Protein AF-A0A940VMT8-F1 (afdb_monomer)

pLDDT: mean 79.55, std 15.79, range [35.06, 97.5]

Solvent-accessible surface area (backbone atoms only — not comparable to full-atom values): 8184 Å² total; per-residue (Å²): 142,76,83,78,75,80,75,78,86,81,77,84,81,69,84,52,72,64,60,53,50,55,51,52,53,53,52,50,57,51,46,69,60,45,50,62,56,51,50,56,50,51,17,37,51,43,23,53,48,51,57,52,45,49,51,55,50,51,52,20,53,52,52,36,48,74,72,72,47,85,66,80,49,71,70,70,35,41,62,87,51,30,86,62,80,72,68,40,64,68,68,45,62,24,30,38,90,94,71,51,41,30,36,34,74,42,48,53,65,43,61,41,59,88,76,72,44,60,26,41,57,25,35,34,53,59,89,85,72,88,75,59,80,48,75,44,74,53,113

Structure (mmCIF, N/CA/C/O backbone):
data_AF-A0A940VMT8-F1
#
_entry.id   AF-A0A940VMT8-F1
#
loop_
_atom_site.group_PDB
_atom_site.id
_atom_site.type_symbol
_atom_site.label_atom_id
_atom_site.label_alt_id
_atom_site.label_comp_id
_atom_site.label_asym_id
_atom_site.label_entity_id
_atom_site.label_seq_id
_atom_site.pdbx_PDB_ins_code
_atom_site.Cartn_x
_atom_site.Cartn_y
_atom_site.Cartn_z
_atom_site.occupancy
_atom_site.B_iso_or_equiv
_atom_site.auth_seq_id
_atom_site.auth_comp_id
_atom_site.auth_asym_id
_atom_site.auth_atom_id
_atom_site.pdbx_PDB_model_num
ATOM 1 N N . MET A 1 1 ? -9.766 48.345 52.697 1.00 51.53 1 MET A N 1
ATOM 2 C CA . MET A 1 1 ? -10.241 47.920 51.356 1.00 51.53 1 MET A CA 1
ATOM 3 C C . MET A 1 1 ? -9.729 46.517 50.971 1.00 51.53 1 MET A C 1
ATOM 5 O O . MET A 1 1 ? -9.359 46.298 49.828 1.00 51.53 1 MET A O 1
ATOM 9 N N . LEU A 1 2 ? -9.741 45.534 51.888 1.00 57.75 2 LEU A N 1
ATOM 10 C CA . LEU A 1 2 ? -9.046 44.243 51.689 1.00 57.75 2 LEU A CA 1
ATOM 11 C C . LEU A 1 2 ? -9.965 43.001 51.648 1.00 57.75 2 LEU A C 1
ATOM 13 O O . LEU A 1 2 ? -9.478 41.884 51.555 1.00 57.75 2 LEU A O 1
ATOM 17 N N . ASN A 1 3 ? -11.294 43.165 51.675 1.00 57.19 3 ASN A N 1
ATOM 18 C CA . ASN A 1 3 ? -12.236 42.034 51.804 1.00 57.19 3 ASN A CA 1
ATOM 19 C C . ASN A 1 3 ? -12.839 41.537 50.476 1.00 57.19 3 ASN A C 1
ATOM 21 O O . ASN A 1 3 ? -13.707 40.666 50.483 1.00 57.19 3 ASN A O 1
ATOM 25 N N . LYS A 1 4 ? -12.393 42.066 49.326 1.00 57.28 4 LYS A N 1
ATOM 26 C CA . LYS A 1 4 ? -12.882 41.648 47.995 1.00 57.28 4 LYS A CA 1
ATOM 27 C C . LYS A 1 4 ? -11.948 40.695 47.239 1.00 57.28 4 LYS A C 1
ATOM 29 O O . LYS A 1 4 ? -12.388 40.103 46.260 1.00 57.28 4 LYS A O 1
ATOM 34 N N . LEU A 1 5 ? -10.711 40.488 47.701 1.00 60.38 5 LEU A N 1
ATOM 35 C CA . LEU A 1 5 ? -9.727 39.647 46.999 1.00 60.38 5 LEU A CA 1
ATOM 36 C C . LEU A 1 5 ? -9.668 38.193 47.505 1.00 60.38 5 LEU A C 1
ATOM 38 O O . LEU A 1 5 ? -9.266 37.309 46.759 1.00 60.38 5 LEU A O 1
ATOM 42 N N . LEU A 1 6 ? -10.163 37.908 48.715 1.00 60.72 6 LEU A N 1
ATOM 43 C CA . LEU A 1 6 ? -10.178 36.554 49.300 1.00 60.72 6 LEU A CA 1
ATOM 44 C C . LEU A 1 6 ? -11.411 35.705 48.918 1.00 60.72 6 LEU A C 1
ATOM 46 O O . LEU A 1 6 ? -11.506 34.544 49.304 1.00 60.72 6 LEU A O 1
ATOM 50 N N . LYS A 1 7 ? -12.364 36.244 48.142 1.00 56.91 7 LYS A N 1
ATOM 51 C CA . LYS A 1 7 ? -13.650 35.580 47.831 1.00 56.91 7 LYS A CA 1
ATOM 52 C C . LYS A 1 7 ? -13.724 34.959 46.426 1.00 56.91 7 LYS A C 1
ATOM 54 O O . LYS A 1 7 ? -14.817 34.760 45.906 1.00 56.91 7 LYS A O 1
ATOM 59 N N . LYS A 1 8 ? -12.584 34.644 45.796 1.00 60.47 8 LYS A N 1
ATOM 60 C CA . LYS A 1 8 ? -12.542 34.066 44.433 1.00 60.47 8 LYS A CA 1
ATOM 61 C C . LYS A 1 8 ? -11.994 32.632 44.350 1.00 60.47 8 LYS A C 1
ATOM 63 O O . LYS A 1 8 ? -11.674 32.171 43.264 1.00 60.47 8 LYS A O 1
ATOM 68 N N . ALA A 1 9 ? -11.938 31.900 45.465 1.00 63.53 9 ALA A N 1
ATOM 69 C CA . ALA A 1 9 ? -11.446 30.515 45.513 1.00 63.53 9 ALA A CA 1
ATOM 70 C C . ALA A 1 9 ? -12.565 29.459 45.674 1.00 63.53 9 ALA A C 1
ATOM 72 O O . ALA A 1 9 ? -12.391 28.475 46.384 1.00 63.53 9 ALA A O 1
ATOM 73 N N . LYS A 1 10 ? -13.747 29.659 45.073 1.00 63.28 10 LYS A N 1
ATOM 74 C CA . LYS A 1 10 ? -14.908 28.762 45.272 1.00 63.28 10 LYS A CA 1
ATOM 75 C C . LYS A 1 10 ? -15.653 28.382 43.990 1.00 63.28 10 LYS A C 1
ATOM 77 O O . LYS A 1 10 ? -16.874 28.444 43.942 1.00 63.28 10 LYS A O 1
ATOM 82 N N . ASN A 1 11 ? -14.929 27.980 42.945 1.00 63.16 11 ASN A N 1
ATOM 83 C CA . ASN A 1 11 ? -15.577 27.298 41.816 1.00 63.16 11 ASN A CA 1
ATOM 84 C C . ASN A 1 11 ? -14.646 26.391 40.998 1.00 63.16 11 ASN A C 1
ATOM 86 O O . ASN A 1 11 ? -14.811 26.259 39.788 1.00 63.16 11 ASN A O 1
ATOM 90 N N . GLN A 1 12 ? -13.666 25.748 41.638 1.00 66.56 12 GLN A N 1
ATOM 91 C CA . GLN A 1 12 ? -12.961 24.645 40.985 1.00 66.56 12 GLN A CA 1
ATOM 92 C C . GLN A 1 12 ? -13.834 23.392 41.079 1.00 66.56 12 GLN A C 1
ATOM 94 O O . GLN A 1 12 ? -13.736 22.617 42.026 1.00 66.56 12 GLN A O 1
ATOM 99 N N . LYS A 1 13 ? -14.746 23.235 40.114 1.00 72.12 13 LYS A N 1
ATOM 100 C CA . LYS A 1 13 ? -15.395 21.950 39.847 1.00 72.12 13 LYS A CA 1
ATOM 101 C C . LYS A 1 13 ? -14.318 21.024 39.277 1.00 72.12 13 LYS A C 1
ATOM 103 O O . LYS A 1 13 ? -14.029 21.076 38.087 1.00 72.12 13 LYS A O 1
ATOM 108 N N . GLY A 1 14 ? -13.641 20.287 40.153 1.00 73.62 14 GLY A N 1
ATOM 109 C CA . GLY A 1 14 ? -12.706 19.243 39.747 1.00 73.62 14 GLY A CA 1
ATOM 110 C C . GLY A 1 14 ? -13.449 18.106 39.049 1.00 73.62 14 GLY A C 1
ATOM 111 O O . GLY A 1 14 ? -14.598 17.822 39.388 1.00 73.62 14 GLY A O 1
ATOM 112 N N . PHE A 1 15 ? -12.787 17.477 38.079 1.00 76.94 15 PHE A N 1
ATOM 113 C CA . PHE A 1 15 ? -13.248 16.237 37.457 1.00 76.94 15 PHE A CA 1
ATOM 114 C C . PHE A 1 15 ? -13.364 15.160 38.540 1.00 76.94 15 PHE A C 1
ATOM 116 O O . PHE A 1 15 ? -12.446 14.985 39.346 1.00 76.94 15 PHE A O 1
ATOM 123 N N . THR A 1 16 ? -14.484 14.450 38.595 1.00 89.19 16 THR A N 1
ATOM 124 C CA . THR A 1 16 ? -14.625 13.329 39.524 1.00 89.19 16 THR A CA 1
ATOM 125 C C . THR A 1 16 ? -13.795 12.143 39.025 1.00 89.19 16 THR A C 1
ATOM 127 O O . THR A 1 16 ? -13.653 11.922 37.821 1.00 89.19 16 THR A O 1
ATOM 130 N N . LEU A 1 17 ? -13.243 11.342 39.944 1.00 88.56 17 LEU A N 1
ATOM 131 C CA . LEU A 1 17 ? -12.508 10.126 39.565 1.00 88.56 17 LEU A CA 1
ATOM 132 C C . LEU A 1 17 ? -13.394 9.165 38.760 1.00 88.56 17 LEU A C 1
ATOM 134 O O . LEU A 1 17 ? -12.919 8.529 37.825 1.00 88.56 17 LEU A O 1
ATOM 138 N N . ILE A 1 18 ? -14.689 9.103 39.085 1.00 92.00 18 ILE A N 1
ATOM 139 C CA . ILE A 1 18 ? -15.641 8.248 38.376 1.00 92.00 18 ILE A CA 1
ATOM 140 C C . ILE A 1 18 ? -15.877 8.709 36.931 1.00 92.00 18 ILE A C 1
ATOM 142 O O . ILE A 1 18 ? -15.950 7.864 36.043 1.00 92.00 18 ILE A O 1
ATOM 146 N N . GLU A 1 19 ? -15.918 10.020 36.663 1.00 90.00 19 GLU A N 1
ATOM 147 C CA . GLU A 1 19 ? -16.028 10.540 35.292 1.00 90.00 19 GLU A CA 1
ATOM 148 C C . GLU A 1 19 ? -14.828 10.118 34.445 1.00 90.00 19 GLU A C 1
ATOM 150 O O . GLU A 1 19 ? -14.998 9.678 33.310 1.00 90.00 19 GLU A O 1
ATOM 155 N N . LEU A 1 20 ? -13.616 10.179 35.000 1.00 90.88 20 LEU A N 1
ATOM 156 C CA . LEU A 1 20 ? -12.418 9.772 34.268 1.00 90.88 20 LEU A CA 1
ATOM 157 C C . LEU A 1 20 ? -12.395 8.253 34.030 1.00 90.88 20 LEU A C 1
ATOM 159 O O . LEU A 1 20 ? -12.052 7.808 32.935 1.00 90.88 20 LEU A O 1
ATOM 163 N N . VAL A 1 21 ? -12.838 7.456 35.008 1.00 94.38 21 VAL A N 1
ATOM 164 C CA . VAL A 1 21 ? -12.915 5.990 34.885 1.00 94.38 21 VAL A CA 1
ATOM 165 C C . VAL A 1 21 ? -13.926 5.560 33.820 1.00 94.38 21 VAL A C 1
ATOM 167 O O . VAL A 1 21 ? -13.603 4.711 32.990 1.00 94.38 21 VAL A O 1
ATOM 170 N N . VAL A 1 22 ? -15.124 6.153 33.786 1.00 94.38 22 VAL A N 1
ATOM 171 C CA . VAL A 1 22 ? -16.141 5.816 32.773 1.00 94.38 22 VAL A CA 1
ATOM 172 C C . VAL A 1 22 ? -15.673 6.212 31.371 1.00 94.38 22 VAL A C 1
ATOM 174 O O . VAL A 1 22 ? -15.836 5.440 30.426 1.00 94.38 22 VAL A O 1
ATOM 177 N N . VAL A 1 23 ? -15.032 7.374 31.223 1.00 95.12 23 VAL A N 1
ATOM 178 C CA . VAL A 1 23 ? -14.478 7.811 29.932 1.00 95.12 23 VAL A CA 1
ATOM 179 C C . VAL A 1 23 ? -13.365 6.872 29.465 1.00 95.12 23 VAL A C 1
ATOM 181 O O . VAL A 1 23 ? -13.375 6.442 28.311 1.00 95.12 23 VAL A O 1
ATOM 184 N N . ALA A 1 24 ? -12.441 6.494 30.352 1.00 94.19 24 ALA A N 1
ATOM 185 C CA . ALA A 1 24 ? -11.377 5.548 30.029 1.00 94.19 24 ALA A CA 1
ATOM 186 C C . ALA A 1 24 ? -11.928 4.162 29.649 1.00 94.19 24 ALA A C 1
ATOM 188 O O . ALA A 1 24 ? -11.411 3.538 28.723 1.00 94.19 24 ALA A O 1
ATOM 189 N N . ALA A 1 25 ? -13.006 3.706 30.296 1.00 95.81 25 ALA A N 1
ATOM 190 C CA . ALA A 1 25 ? -13.671 2.451 29.954 1.00 95.81 25 ALA A CA 1
ATOM 191 C C . ALA A 1 25 ? -14.254 2.474 28.528 1.00 95.81 25 ALA A C 1
ATOM 193 O O . ALA A 1 25 ? -14.031 1.541 27.756 1.00 95.81 25 ALA A O 1
ATOM 194 N N . ILE A 1 26 ? -14.940 3.556 28.139 1.00 96.62 26 ILE A N 1
ATOM 195 C CA . ILE A 1 26 ? -15.492 3.701 26.780 1.00 96.62 26 ILE A CA 1
ATOM 196 C C . ILE A 1 26 ? -14.366 3.807 25.742 1.00 96.62 26 ILE A C 1
ATOM 198 O O . ILE A 1 26 ? -14.410 3.125 24.716 1.00 96.62 26 ILE A O 1
ATOM 202 N N . LEU A 1 27 ? -13.329 4.610 26.011 1.00 96.69 27 LEU A N 1
ATOM 203 C CA . LEU A 1 27 ? -12.159 4.719 25.132 1.00 96.69 27 LEU A CA 1
ATOM 204 C C . LEU A 1 27 ? -11.440 3.373 24.968 1.00 96.69 27 LEU A C 1
ATOM 206 O O . LEU A 1 27 ? 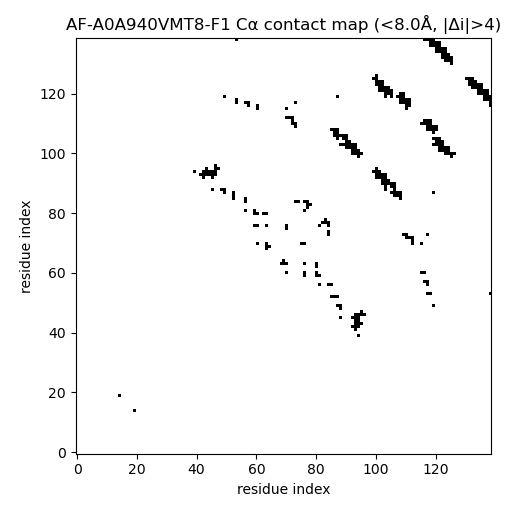-11.003 3.061 23.863 1.00 96.69 27 LEU A O 1
ATOM 210 N N . GLY A 1 28 ? -11.373 2.554 26.022 1.00 97.06 28 GLY A N 1
ATOM 211 C CA . GLY A 1 28 ? -10.814 1.203 25.967 1.00 97.06 28 GLY A CA 1
ATOM 212 C C . GLY A 1 28 ? -11.571 0.286 25.003 1.00 97.06 28 GLY A C 1
ATOM 213 O O . GLY A 1 28 ? -10.951 -0.375 24.170 1.00 97.06 28 GLY A O 1
ATOM 214 N N . ILE A 1 29 ? -12.908 0.296 25.051 1.00 97.12 29 ILE A N 1
ATOM 215 C CA . ILE A 1 29 ? -13.753 -0.500 24.142 1.00 97.12 29 ILE A CA 1
ATOM 216 C C . ILE A 1 29 ? -13.564 -0.047 22.689 1.00 97.12 29 ILE A C 1
ATOM 218 O O . ILE A 1 29 ? -13.382 -0.875 21.794 1.00 97.12 29 ILE A O 1
ATOM 222 N N . LEU A 1 30 ? -13.565 1.268 22.444 1.00 97.50 30 LEU A N 1
ATOM 223 C CA . LEU A 1 30 ? -13.361 1.815 21.101 1.00 97.50 30 LEU A CA 1
ATOM 224 C C . LEU A 1 30 ? -11.964 1.486 20.562 1.00 97.50 30 LEU A C 1
ATOM 226 O O . LEU A 1 30 ? -11.839 1.068 19.411 1.00 97.50 30 LEU A O 1
ATOM 230 N N . ALA A 1 31 ? -10.924 1.623 21.388 1.00 96.69 31 ALA A N 1
ATOM 231 C CA . ALA A 1 31 ? -9.551 1.310 21.007 1.00 96.69 31 ALA A CA 1
ATOM 232 C C . ALA A 1 31 ? -9.381 -0.173 20.644 1.00 96.69 31 ALA A C 1
ATOM 234 O O . ALA A 1 31 ? -8.736 -0.475 19.641 1.00 96.69 31 ALA A O 1
ATOM 235 N N . ALA A 1 32 ? -10.013 -1.088 21.388 1.00 96.50 32 ALA A N 1
ATOM 236 C CA . ALA A 1 32 ? -9.925 -2.526 21.134 1.00 96.50 32 ALA A CA 1
ATOM 237 C C . ALA A 1 32 ? -10.393 -2.921 19.719 1.00 96.50 32 ALA A C 1
ATOM 239 O O . ALA A 1 32 ? -9.785 -3.782 19.086 1.00 96.50 32 ALA A O 1
ATOM 240 N N . VAL A 1 33 ? -11.436 -2.269 19.192 1.00 96.06 33 VAL A N 1
ATOM 241 C CA . VAL A 1 33 ? -11.944 -2.527 17.831 1.00 96.06 33 VAL A CA 1
ATOM 242 C C . VAL A 1 33 ? -11.222 -1.674 16.781 1.00 96.06 33 VAL A C 1
ATOM 244 O O . VAL A 1 33 ? -10.973 -2.129 15.662 1.00 96.06 33 VAL A O 1
ATOM 247 N N . ALA A 1 34 ? -10.873 -0.431 17.117 1.00 95.81 34 ALA A N 1
ATOM 248 C CA . ALA A 1 34 ? -10.294 0.515 16.168 1.00 95.81 34 ALA A CA 1
ATOM 249 C C . ALA A 1 34 ? -8.838 0.192 15.804 1.00 95.81 34 ALA A C 1
ATOM 251 O O . ALA A 1 34 ? -8.473 0.286 14.632 1.00 95.81 34 ALA A O 1
ATOM 252 N N . VAL A 1 35 ? -8.013 -0.212 16.776 1.00 94.69 35 VAL A N 1
ATOM 253 C CA . VAL A 1 35 ? -6.579 -0.482 16.577 1.00 94.69 35 VAL A CA 1
ATOM 254 C C . VAL A 1 35 ? -6.308 -1.564 15.519 1.00 94.69 35 VAL A C 1
ATOM 256 O O . VAL A 1 35 ? -5.579 -1.264 14.570 1.00 94.69 35 VAL A O 1
ATOM 259 N N . PRO A 1 36 ? -6.890 -2.782 15.578 1.00 93.00 36 PRO A N 1
ATOM 260 C CA . PRO A 1 36 ? -6.608 -3.812 14.572 1.00 93.00 36 PRO A CA 1
ATOM 261 C C . PRO A 1 36 ? -7.076 -3.399 13.170 1.00 93.00 36 PRO A C 1
ATOM 263 O O . PRO A 1 36 ? -6.373 -3.623 12.184 1.00 93.00 36 PRO A O 1
ATOM 266 N N . LYS A 1 37 ? -8.228 -2.719 13.070 1.00 92.38 37 LYS A N 1
ATOM 267 C CA . LYS A 1 37 ? -8.739 -2.190 11.797 1.00 92.38 37 LYS A CA 1
ATOM 268 C C . LYS A 1 37 ? -7.811 -1.123 11.213 1.00 92.38 37 LYS A C 1
ATOM 270 O O . LYS A 1 37 ? -7.593 -1.088 10.002 1.00 92.38 37 LYS A O 1
ATOM 275 N N . TYR A 1 38 ? -7.268 -0.255 12.062 1.00 93.75 38 TYR A N 1
ATOM 276 C CA . TYR A 1 38 ? -6.333 0.785 11.651 1.00 93.75 38 TYR A CA 1
ATOM 277 C C . TYR A 1 38 ? -5.018 0.197 11.124 1.00 93.75 38 TYR A C 1
ATOM 279 O O . TYR A 1 38 ? -4.543 0.634 10.076 1.00 93.75 38 TYR A O 1
ATOM 287 N N . ILE A 1 39 ? -4.4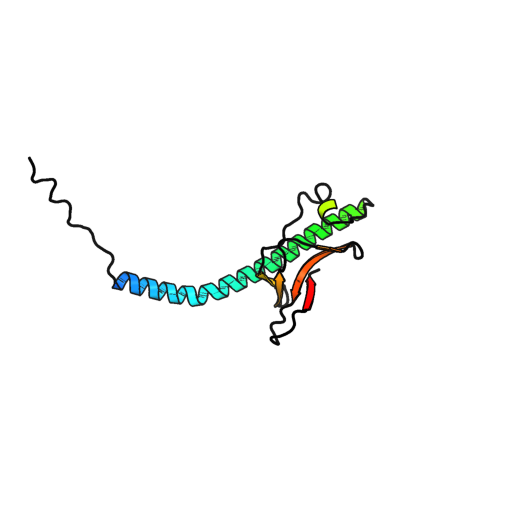78 -0.835 11.782 1.00 91.62 39 ILE A N 1
ATOM 288 C CA . ILE A 1 39 ? -3.272 -1.542 11.323 1.00 91.62 39 ILE A CA 1
ATOM 289 C C . ILE A 1 39 ? -3.513 -2.178 9.947 1.00 91.62 39 ILE A C 1
ATOM 291 O O . ILE A 1 39 ? -2.769 -1.892 9.014 1.00 91.62 39 ILE A O 1
ATOM 295 N N . ALA A 1 40 ? -4.598 -2.939 9.769 1.00 89.81 40 ALA A N 1
ATOM 296 C CA . ALA A 1 40 ? -4.913 -3.573 8.483 1.00 89.81 40 ALA A CA 1
ATOM 297 C C . ALA A 1 40 ? -5.104 -2.554 7.336 1.00 89.81 40 ALA A C 1
ATOM 299 O O . ALA A 1 40 ? -4.699 -2.790 6.191 1.00 89.81 40 ALA A O 1
ATOM 300 N N . SER A 1 41 ? -5.700 -1.394 7.641 1.00 91.56 41 SER A N 1
ATOM 301 C CA . SER A 1 41 ? -5.833 -0.284 6.690 1.00 91.56 41 SER A CA 1
ATOM 302 C C . SER A 1 41 ? -4.466 0.284 6.293 1.00 91.56 41 SER A C 1
ATOM 304 O O . SER A 1 41 ? -4.195 0.462 5.105 1.00 91.56 41 SER A O 1
ATOM 306 N N . GLN A 1 42 ? -3.571 0.498 7.265 1.00 91.50 42 GLN A N 1
ATOM 307 C CA . GLN A 1 42 ? -2.202 0.939 6.991 1.00 91.50 42 GLN A CA 1
ATOM 308 C C . GLN A 1 42 ? -1.424 -0.062 6.134 1.00 91.50 42 GLN A C 1
ATOM 310 O O . GLN A 1 42 ? -0.758 0.350 5.187 1.00 91.50 42 GLN A O 1
ATOM 315 N N . GLU A 1 43 ? -1.512 -1.360 6.426 1.00 89.19 43 GLU A N 1
ATOM 316 C CA . GLU A 1 43 ? -0.833 -2.398 5.639 1.00 89.19 43 GLU A CA 1
ATOM 317 C C . GLU A 1 43 ? -1.300 -2.385 4.179 1.00 89.19 43 GLU A C 1
ATOM 319 O O . GLU A 1 43 ? -0.485 -2.444 3.255 1.00 89.19 43 GLU A O 1
ATOM 324 N N . THR A 1 44 ? -2.609 -2.246 3.958 1.00 88.81 44 THR A N 1
ATOM 325 C CA . THR A 1 44 ? -3.194 -2.174 2.610 1.00 88.81 44 THR A CA 1
ATOM 326 C C . THR A 1 44 ? -2.774 -0.891 1.885 1.00 88.81 44 THR A C 1
ATOM 328 O O . THR A 1 44 ? -2.424 -0.929 0.705 1.00 88.81 44 THR A O 1
ATOM 331 N N . ALA A 1 45 ? -2.736 0.246 2.589 1.00 90.25 45 ALA A N 1
ATOM 332 C CA . ALA A 1 45 ? -2.267 1.516 2.038 1.00 90.25 45 ALA A CA 1
ATOM 333 C C . ALA A 1 45 ? -0.784 1.458 1.630 1.00 90.25 45 ALA A C 1
ATOM 335 O O . ALA A 1 45 ? -0.420 1.954 0.563 1.00 90.25 45 ALA A O 1
ATOM 336 N N . ARG A 1 46 ? 0.067 0.802 2.433 1.00 89.06 46 ARG A N 1
ATOM 337 C CA . ARG A 1 46 ? 1.481 0.567 2.095 1.00 89.06 46 ARG A CA 1
ATOM 338 C C . ARG A 1 46 ? 1.617 -0.279 0.830 1.00 89.06 46 ARG A C 1
ATOM 340 O O . ARG A 1 46 ? 2.382 0.093 -0.053 1.00 89.06 46 ARG A O 1
ATOM 347 N N . GLY A 1 47 ? 0.845 -1.362 0.706 1.00 86.12 47 GLY A N 1
ATOM 348 C CA . GLY A 1 47 ? 0.840 -2.198 -0.500 1.00 86.12 47 GLY A CA 1
ATOM 349 C C . GLY A 1 47 ? 0.400 -1.433 -1.752 1.00 86.12 47 GLY A C 1
ATOM 350 O O . GLY A 1 47 ? 1.058 -1.506 -2.788 1.00 86.12 47 GLY A O 1
ATOM 351 N N . ALA A 1 48 ? -0.665 -0.632 -1.650 1.00 87.69 48 ALA A N 1
ATOM 352 C CA . ALA A 1 48 ? -1.133 0.214 -2.748 1.00 87.69 48 ALA A CA 1
ATOM 353 C C . ALA A 1 48 ? -0.089 1.263 -3.167 1.00 87.69 48 ALA A C 1
ATOM 355 O O . ALA A 1 48 ? 0.131 1.459 -4.363 1.00 87.69 48 ALA A O 1
ATOM 356 N N . LYS A 1 49 ? 0.587 1.891 -2.193 1.00 89.50 49 LYS A N 1
ATOM 357 C CA . LYS A 1 49 ? 1.687 2.830 -2.445 1.00 89.50 49 LYS A CA 1
ATOM 358 C C . LYS A 1 49 ? 2.826 2.159 -3.210 1.00 89.50 49 LYS A C 1
ATOM 360 O O . LYS A 1 49 ? 3.246 2.688 -4.230 1.00 89.50 49 LYS A O 1
ATOM 365 N N . ILE A 1 50 ? 3.271 0.982 -2.763 1.00 87.25 50 ILE A N 1
ATOM 366 C CA . ILE A 1 50 ? 4.354 0.233 -3.417 1.00 87.25 50 ILE A CA 1
ATOM 367 C C . ILE A 1 50 ? 4.018 -0.060 -4.880 1.00 87.25 50 ILE A C 1
ATOM 369 O O . ILE A 1 50 ? 4.829 0.195 -5.763 1.00 87.25 50 ILE A O 1
ATOM 373 N N . MET A 1 51 ? 2.800 -0.528 -5.157 1.00 86.19 51 MET A N 1
ATOM 374 C CA . MET A 1 51 ? 2.362 -0.789 -6.533 1.00 86.19 51 MET A CA 1
ATOM 375 C C . MET A 1 51 ? 2.306 0.485 -7.388 1.00 86.19 51 MET A C 1
ATOM 377 O O . MET A 1 51 ? 2.586 0.435 -8.584 1.00 86.19 51 MET A O 1
ATOM 381 N N . GLY A 1 52 ? 1.916 1.621 -6.806 1.00 89.69 52 GLY A N 1
ATOM 382 C CA . GLY A 1 52 ? 1.910 2.911 -7.500 1.00 89.69 52 GLY A CA 1
ATOM 383 C C . GLY A 1 52 ? 3.319 3.409 -7.822 1.00 89.69 52 GLY A C 1
ATOM 384 O O . GLY A 1 52 ? 3.592 3.821 -8.950 1.00 89.69 52 GLY A O 1
ATOM 385 N N . ASP A 1 53 ? 4.225 3.311 -6.855 1.00 90.94 53 ASP A N 1
ATOM 386 C CA . ASP A 1 53 ? 5.618 3.721 -7.007 1.00 90.94 53 ASP A CA 1
ATOM 387 C C . ASP A 1 53 ? 6.340 2.861 -8.055 1.00 90.94 53 ASP A C 1
ATOM 389 O O . ASP A 1 53 ? 6.968 3.411 -8.957 1.00 90.94 53 ASP A O 1
ATOM 393 N N . LEU A 1 54 ? 6.191 1.528 -7.999 1.00 87.50 54 LEU A N 1
ATOM 394 C CA . LEU A 1 54 ? 6.793 0.612 -8.978 1.00 87.50 54 LEU A CA 1
ATOM 395 C C . LEU A 1 54 ? 6.308 0.899 -10.404 1.00 87.50 54 LEU A C 1
ATOM 397 O O . LEU A 1 54 ? 7.126 0.975 -11.311 1.00 87.50 54 LEU A O 1
ATOM 401 N N . ARG A 1 55 ? 5.011 1.176 -10.606 1.00 89.88 55 ARG A N 1
ATOM 402 C CA . ARG A 1 55 ? 4.486 1.590 -11.925 1.00 89.88 55 ARG A CA 1
ATOM 403 C C . ARG A 1 55 ? 5.083 2.904 -12.414 1.00 89.88 55 ARG A C 1
ATOM 405 O O . ARG A 1 55 ? 5.319 3.069 -13.607 1.00 89.88 55 ARG A O 1
ATOM 412 N N . THR A 1 56 ? 5.298 3.848 -11.502 1.00 92.62 56 THR A N 1
ATOM 413 C CA . THR A 1 56 ? 5.918 5.135 -11.837 1.00 92.62 56 THR A CA 1
ATOM 414 C C . THR A 1 56 ? 7.364 4.911 -12.281 1.00 92.62 56 THR A C 1
ATOM 416 O O . TH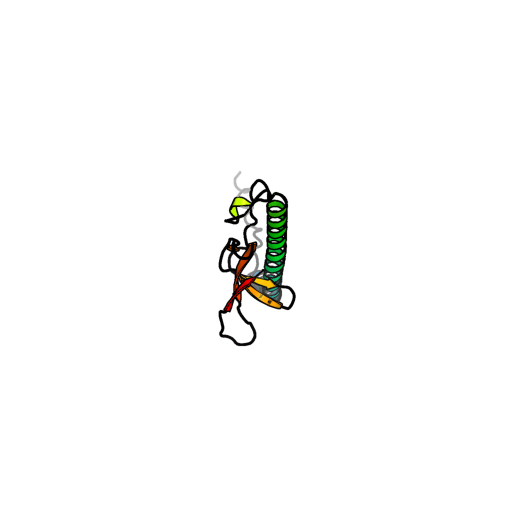R A 1 56 ? 7.783 5.442 -13.307 1.00 92.62 56 THR A O 1
ATOM 419 N N . ILE A 1 57 ? 8.106 4.057 -11.573 1.00 90.81 57 ILE A N 1
ATOM 420 C CA . ILE A 1 57 ? 9.471 3.683 -11.950 1.00 90.81 57 ILE A CA 1
ATOM 421 C C . ILE A 1 57 ? 9.492 2.948 -13.297 1.00 90.81 57 ILE A C 1
ATOM 423 O O . ILE A 1 57 ? 10.258 3.334 -14.175 1.00 90.81 57 ILE A O 1
ATOM 427 N N . ASP A 1 58 ? 8.617 1.960 -13.498 1.00 90.06 58 ASP A N 1
ATOM 428 C CA . ASP A 1 58 ? 8.501 1.216 -14.759 1.00 90.06 58 ASP A CA 1
ATOM 429 C C . ASP A 1 58 ? 8.208 2.146 -15.943 1.00 90.06 58 ASP A C 1
ATOM 431 O O . ASP A 1 58 ? 8.760 1.965 -17.028 1.00 90.06 58 ASP A O 1
ATOM 435 N N . SER A 1 59 ? 7.390 3.184 -15.741 1.00 92.00 59 SER A N 1
ATOM 436 C CA . SER A 1 59 ? 7.140 4.190 -16.778 1.00 92.00 59 SER A CA 1
ATOM 437 C C . SER A 1 59 ? 8.403 4.982 -17.141 1.00 92.00 59 SER A C 1
ATOM 439 O O . SER A 1 59 ? 8.664 5.210 -18.321 1.00 92.00 59 SER A O 1
ATOM 441 N N . GLY A 1 60 ? 9.237 5.329 -16.156 1.00 92.31 60 GLY A N 1
ATOM 442 C CA . GLY A 1 60 ? 10.522 5.984 -16.396 1.00 92.31 60 GLY A CA 1
ATOM 443 C C . GLY A 1 60 ? 11.540 5.068 -17.075 1.00 92.31 60 GLY A C 1
ATOM 444 O O . GLY A 1 60 ? 12.234 5.509 -17.988 1.00 92.31 60 GLY A O 1
ATOM 445 N N . LEU A 1 61 ? 11.582 3.783 -16.700 1.00 91.00 61 LEU A N 1
ATOM 446 C CA . LEU A 1 61 ? 12.400 2.770 -17.380 1.00 91.00 61 LEU A CA 1
ATOM 447 C C . LEU A 1 61 ? 11.986 2.612 -18.846 1.00 91.00 61 LEU A C 1
ATOM 449 O O . LEU A 1 61 ? 12.845 2.593 -19.728 1.00 91.00 61 LEU A O 1
ATOM 453 N N . ALA A 1 62 ? 10.681 2.551 -19.121 1.00 90.94 62 ALA A N 1
ATOM 454 C CA . ALA A 1 62 ? 10.156 2.469 -20.481 1.00 90.94 62 ALA A CA 1
ATOM 455 C C . ALA A 1 62 ? 10.524 3.709 -21.311 1.00 90.94 62 ALA A C 1
ATOM 457 O O . ALA A 1 62 ? 10.922 3.579 -22.469 1.00 90.94 62 ALA A O 1
ATOM 458 N N . MET A 1 63 ? 10.457 4.904 -20.716 1.00 93.06 63 MET A N 1
ATOM 459 C CA . MET A 1 63 ? 10.875 6.143 -21.375 1.00 93.06 63 MET A CA 1
ATOM 460 C C . MET A 1 63 ? 12.381 6.189 -21.648 1.00 93.06 63 MET A C 1
ATOM 462 O O . MET A 1 63 ? 12.787 6.587 -22.739 1.00 93.06 63 MET A O 1
ATOM 466 N N . ALA A 1 64 ? 13.218 5.771 -20.697 1.00 92.06 64 ALA A N 1
ATOM 467 C CA . ALA A 1 64 ? 14.664 5.697 -20.895 1.00 92.06 64 ALA A CA 1
ATOM 468 C C . ALA A 1 64 ? 15.025 4.721 -22.025 1.00 92.06 64 ALA A C 1
ATOM 470 O O . ALA A 1 64 ? 15.794 5.068 -22.924 1.00 92.06 64 ALA A O 1
ATOM 471 N N . ALA A 1 65 ? 14.388 3.546 -22.038 1.00 90.69 65 ALA A N 1
ATOM 472 C CA . ALA A 1 65 ? 14.564 2.547 -23.085 1.00 90.69 65 ALA A CA 1
ATOM 473 C C . ALA A 1 65 ? 14.118 3.061 -24.465 1.00 90.69 65 ALA A C 1
ATOM 475 O O . ALA A 1 65 ? 14.818 2.846 -25.452 1.00 90.69 65 ALA A O 1
ATOM 476 N N . ALA A 1 66 ? 13.001 3.795 -24.542 1.00 92.62 66 ALA A N 1
ATOM 477 C CA . ALA A 1 66 ? 12.531 4.415 -25.784 1.00 92.62 66 ALA A CA 1
ATOM 478 C C . ALA A 1 66 ? 13.517 5.459 -26.345 1.00 92.62 66 ALA A C 1
ATOM 480 O O . ALA A 1 66 ? 13.589 5.648 -27.556 1.00 92.62 66 ALA A O 1
ATOM 481 N N . ASN A 1 67 ? 14.306 6.098 -25.476 1.00 93.00 67 ASN A N 1
ATOM 482 C CA . ASN A 1 67 ? 15.375 7.025 -25.855 1.00 93.00 67 ASN A CA 1
ATOM 483 C C . ASN A 1 67 ? 16.735 6.330 -26.077 1.00 93.00 67 ASN A C 1
ATOM 485 O O . ASN A 1 67 ? 17.747 7.004 -26.260 1.00 93.00 67 ASN A O 1
ATOM 489 N N . GLY A 1 68 ? 16.781 4.993 -26.053 1.00 90.31 68 GLY A N 1
ATOM 490 C CA . GLY A 1 68 ? 18.005 4.212 -26.253 1.00 90.31 68 GLY A CA 1
ATOM 491 C C . GLY A 1 68 ? 18.988 4.261 -25.080 1.00 90.31 68 GLY A C 1
ATOM 492 O O . GLY A 1 68 ? 20.146 3.875 -25.237 1.00 90.31 68 GLY A O 1
ATOM 493 N N . VAL A 1 69 ? 18.558 4.731 -23.907 1.00 89.56 69 VAL A N 1
ATOM 494 C CA . VAL A 1 69 ? 19.403 4.814 -22.713 1.00 89.56 69 VAL A CA 1
ATOM 495 C C . VAL A 1 69 ? 19.321 3.511 -21.926 1.00 89.56 69 VAL A C 1
ATOM 497 O O . VAL A 1 69 ? 18.239 3.033 -21.593 1.00 89.56 69 VAL A O 1
ATOM 500 N N . THR A 1 70 ? 20.486 2.948 -21.602 1.00 86.62 70 THR A N 1
ATOM 501 C CA . THR A 1 70 ? 20.592 1.789 -20.708 1.00 86.62 70 THR A CA 1
ATOM 502 C C . THR A 1 70 ? 20.783 2.273 -19.278 1.00 86.62 70 THR A C 1
ATOM 504 O O . THR A 1 70 ? 21.750 2.970 -18.980 1.00 86.62 70 THR A O 1
ATOM 507 N N . ILE A 1 71 ? 19.862 1.894 -18.400 1.00 87.69 71 ILE A N 1
ATOM 508 C CA . ILE A 1 71 ? 19.896 2.235 -16.978 1.00 87.69 71 ILE A CA 1
ATOM 509 C C . ILE A 1 71 ? 20.727 1.195 -16.228 1.00 87.69 71 ILE A C 1
ATOM 511 O O . ILE A 1 71 ? 20.483 -0.009 -16.350 1.00 87.69 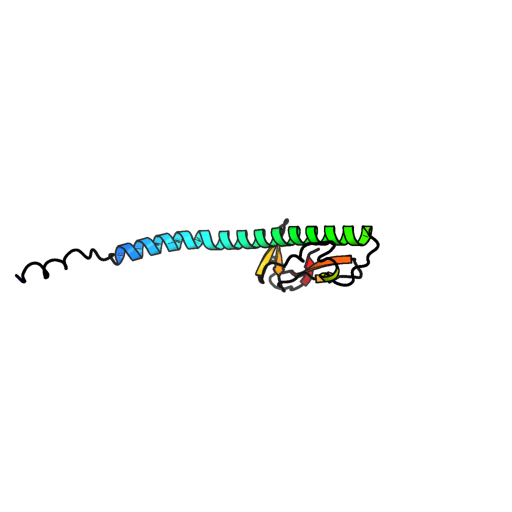71 ILE A O 1
ATOM 515 N N . THR A 1 72 ? 21.676 1.654 -15.412 1.00 86.56 72 THR A N 1
ATOM 516 C CA . THR A 1 72 ? 22.530 0.780 -14.588 1.00 86.56 72 THR A CA 1
ATOM 517 C C . THR A 1 72 ? 22.124 0.776 -13.121 1.00 86.56 72 THR A C 1
ATOM 519 O O . THR A 1 72 ? 22.299 -0.226 -12.430 1.00 86.56 72 THR A O 1
ATOM 522 N N . GLN A 1 73 ? 21.515 1.866 -12.666 1.00 86.81 73 GLN A N 1
ATOM 523 C CA . GLN A 1 73 ? 21.056 2.071 -11.300 1.00 86.81 73 GLN A CA 1
ATOM 524 C C . GLN A 1 73 ? 19.804 2.951 -11.308 1.00 86.81 73 GLN A C 1
ATOM 526 O O . GLN A 1 73 ? 19.599 3.763 -12.209 1.00 86.81 73 GLN A O 1
ATOM 531 N N . LEU A 1 74 ? 18.964 2.822 -10.279 1.00 85.69 74 LEU A N 1
ATOM 532 C CA . LEU A 1 74 ? 17.692 3.546 -10.221 1.00 85.69 74 LEU A CA 1
ATOM 533 C C . LEU A 1 74 ? 17.876 5.077 -10.223 1.00 85.69 74 LEU A C 1
ATOM 535 O O . LEU A 1 74 ? 17.024 5.789 -10.750 1.00 85.69 74 LEU A O 1
ATOM 539 N N . SER A 1 75 ? 19.007 5.571 -9.701 1.00 88.88 75 SER A N 1
ATOM 540 C CA . SER A 1 75 ? 19.434 6.980 -9.752 1.00 88.88 75 SER A CA 1
ATOM 541 C C . SER A 1 75 ? 19.525 7.557 -11.161 1.00 88.88 75 SER A C 1
ATOM 543 O O . SER A 1 75 ? 19.316 8.755 -11.310 1.00 88.88 75 SER A O 1
ATOM 545 N N . ASP A 1 76 ? 19.754 6.736 -12.187 1.00 90.19 76 ASP A N 1
ATOM 546 C CA . ASP A 1 76 ? 19.911 7.212 -13.567 1.00 90.19 76 ASP A CA 1
ATOM 547 C C . ASP A 1 76 ? 18.575 7.675 -14.187 1.00 90.19 76 ASP A C 1
ATOM 549 O O . ASP A 1 76 ? 18.560 8.345 -15.220 1.00 90.19 76 ASP A O 1
ATOM 553 N N . LEU A 1 77 ? 17.433 7.333 -13.572 1.00 88.31 77 LEU A N 1
ATOM 554 C CA . LEU A 1 77 ? 16.116 7.753 -14.062 1.00 88.31 77 LEU A CA 1
ATOM 555 C C . LEU A 1 77 ? 15.807 9.206 -13.711 1.00 88.31 77 LEU A C 1
ATOM 557 O O . LEU A 1 77 ? 15.048 9.857 -14.426 1.00 88.31 77 LEU A O 1
ATOM 561 N N . ALA A 1 78 ? 16.348 9.711 -12.606 1.00 90.06 78 ALA A N 1
ATOM 562 C CA . ALA A 1 78 ? 16.106 11.074 -12.163 1.00 90.06 78 ALA A CA 1
ATOM 563 C C . ALA A 1 78 ? 17.306 11.975 -12.504 1.00 90.06 78 ALA A C 1
ATOM 565 O O . ALA A 1 78 ? 18.448 11.535 -12.406 1.00 90.06 78 ALA A O 1
ATOM 566 N N . PRO A 1 79 ? 17.085 13.248 -12.879 1.00 90.94 79 PRO A N 1
ATOM 567 C CA . PRO A 1 79 ? 15.792 13.933 -12.988 1.00 90.94 79 PRO A CA 1
ATOM 568 C C . PRO A 1 79 ? 15.110 13.793 -14.367 1.00 90.94 79 PRO A C 1
ATOM 570 O O . PRO A 1 79 ? 14.031 14.338 -14.582 1.00 90.94 79 PRO A O 1
ATOM 573 N N . THR A 1 80 ? 15.753 13.132 -15.331 1.00 90.69 80 THR A N 1
ATOM 574 C CA . THR A 1 80 ? 15.369 13.206 -16.753 1.00 90.69 80 THR A CA 1
ATOM 575 C C . THR A 1 80 ? 14.071 12.465 -17.082 1.00 90.69 80 THR A C 1
ATOM 577 O O . THR A 1 80 ? 13.249 12.971 -17.842 1.00 90.69 80 THR A O 1
ATOM 580 N N . TYR A 1 81 ? 13.882 11.268 -16.526 1.00 90.00 81 TYR A N 1
ATOM 581 C CA . TYR A 1 81 ? 12.743 10.380 -16.801 1.00 90.00 81 TYR A CA 1
ATOM 582 C C . TYR A 1 81 ? 11.761 10.290 -15.624 1.00 90.00 81 TYR A C 1
ATOM 584 O O . TYR A 1 81 ? 10.604 9.923 -15.811 1.00 90.00 81 TYR A O 1
ATOM 592 N N . LEU A 1 82 ? 12.200 10.668 -14.421 1.00 91.69 82 LEU A N 1
ATOM 593 C CA . LEU A 1 82 ? 11.369 10.930 -13.246 1.00 91.69 82 LEU A CA 1
ATOM 594 C C . LEU A 1 82 ? 11.832 12.210 -12.552 1.00 91.69 82 LEU A C 1
ATOM 596 O O . LEU A 1 82 ? 13.029 12.438 -12.425 1.00 91.69 82 LEU A O 1
ATOM 600 N N . GLY A 1 83 ? 10.897 12.990 -12.001 1.00 90.06 83 GLY A N 1
ATOM 601 C CA . GLY A 1 83 ? 11.246 14.179 -11.212 1.00 90.06 83 GLY A CA 1
ATOM 602 C C . GLY A 1 83 ? 12.062 13.850 -9.954 1.00 90.06 83 GLY A C 1
ATOM 603 O O . GLY A 1 83 ? 13.042 14.525 -9.656 1.00 90.06 83 GLY A O 1
ATOM 604 N N . THR A 1 84 ? 11.690 12.787 -9.238 1.00 90.88 84 THR A N 1
ATOM 605 C CA . THR A 1 84 ? 12.443 12.203 -8.120 1.00 90.88 84 THR A CA 1
ATOM 606 C C . THR A 1 84 ? 12.178 10.702 -8.060 1.00 90.88 84 THR A C 1
ATOM 608 O O . THR A 1 84 ? 11.160 10.225 -8.564 1.00 90.88 84 THR A O 1
ATOM 611 N N . ILE A 1 85 ? 13.080 9.947 -7.434 1.00 88.56 85 ILE A N 1
ATOM 612 C CA . ILE A 1 85 ? 12.866 8.514 -7.212 1.00 88.56 85 ILE A CA 1
ATOM 613 C C . ILE A 1 85 ? 11.894 8.348 -6.044 1.00 88.56 85 ILE A C 1
ATOM 615 O O . ILE A 1 85 ? 12.173 8.855 -4.952 1.00 88.56 85 ILE A O 1
ATOM 619 N N . PRO A 1 86 ? 10.754 7.662 -6.243 1.00 90.25 86 PRO A N 1
ATOM 620 C CA . PRO A 1 86 ? 9.843 7.361 -5.155 1.00 90.25 86 PRO A CA 1
ATOM 621 C C . PRO A 1 86 ? 10.557 6.583 -4.051 1.00 90.25 86 PRO A C 1
ATOM 623 O O . PRO A 1 86 ? 11.324 5.665 -4.321 1.00 90.25 86 PRO A O 1
ATOM 626 N N . LYS A 1 87 ? 10.275 6.927 -2.795 1.00 87.81 87 LYS A N 1
ATOM 627 C CA . LYS A 1 87 ? 10.809 6.221 -1.626 1.00 87.81 87 LYS A CA 1
ATOM 628 C C . LYS A 1 87 ? 9.830 5.144 -1.170 1.00 87.81 87 LYS A C 1
ATOM 630 O O . LYS A 1 87 ? 8.626 5.413 -1.094 1.00 87.81 87 LYS A O 1
ATOM 635 N N . ALA A 1 88 ? 10.314 3.951 -0.840 1.00 84.06 88 ALA A N 1
ATOM 636 C CA . ALA A 1 88 ? 9.456 2.895 -0.319 1.00 84.06 88 ALA A CA 1
ATOM 637 C C . ALA A 1 88 ? 8.859 3.309 1.045 1.00 84.06 88 ALA A C 1
ATOM 639 O O . ALA A 1 88 ? 9.423 4.151 1.755 1.00 84.06 88 ALA A O 1
ATOM 640 N N . PRO A 1 89 ? 7.668 2.800 1.420 1.00 83.25 89 PRO A N 1
ATOM 641 C CA . PRO A 1 89 ? 7.142 3.035 2.758 1.00 83.25 89 PRO A CA 1
ATOM 642 C C . PRO A 1 89 ? 8.120 2.498 3.808 1.00 83.25 89 PRO A C 1
ATOM 644 O O . PRO A 1 89 ? 8.677 1.414 3.635 1.00 83.25 89 PRO A O 1
ATOM 647 N N . ALA A 1 90 ? 8.279 3.252 4.899 1.00 75.75 90 ALA A N 1
ATOM 648 C CA . ALA A 1 90 ? 9.150 2.870 6.004 1.00 75.75 90 ALA A CA 1
ATOM 649 C C . ALA A 1 90 ? 8.819 1.467 6.535 1.00 75.75 90 ALA A C 1
ATOM 651 O O . ALA A 1 90 ? 7.666 1.026 6.433 1.00 75.75 90 ALA A O 1
ATOM 652 N N . SER A 1 91 ? 9.826 0.802 7.110 1.00 71.00 91 SER A N 1
ATOM 653 C CA . SER A 1 91 ? 9.789 -0.588 7.592 1.00 71.00 91 SER A CA 1
ATOM 654 C C . SER A 1 91 ? 8.434 -1.021 8.189 1.00 71.00 91 SER A C 1
ATOM 656 O O . SER A 1 91 ? 7.779 -0.296 8.947 1.00 71.00 91 SER A O 1
ATOM 658 N N . GLY A 1 92 ? 7.998 -2.238 7.859 1.00 78.62 92 GLY A N 1
ATOM 659 C CA . GLY A 1 92 ? 6.778 -2.858 8.380 1.00 78.62 92 GLY A CA 1
ATOM 660 C C . GLY A 1 92 ? 5.987 -3.637 7.331 1.00 78.62 92 GLY A C 1
ATOM 661 O O . GLY A 1 92 ? 6.447 -3.863 6.215 1.00 78.62 92 GLY A O 1
ATOM 662 N N . THR A 1 93 ? 4.796 -4.095 7.698 1.00 84.56 93 THR A N 1
ATOM 663 C CA . THR A 1 93 ? 4.008 -4.992 6.846 1.00 84.56 93 THR A CA 1
ATOM 664 C C . THR A 1 93 ? 3.237 -4.213 5.779 1.00 84.56 93 THR A C 1
ATOM 666 O O . THR A 1 93 ? 2.605 -3.196 6.059 1.00 84.56 93 THR A O 1
ATOM 669 N N . ALA A 1 94 ? 3.271 -4.702 4.545 1.00 85.50 94 ALA A N 1
ATOM 670 C CA . ALA A 1 94 ? 2.445 -4.259 3.433 1.00 85.50 94 ALA A CA 1
ATOM 671 C C . ALA A 1 94 ? 1.562 -5.420 2.963 1.00 85.50 94 ALA A C 1
ATOM 673 O O . ALA A 1 94 ? 2.030 -6.551 2.816 1.00 85.50 94 ALA A O 1
ATOM 674 N N . ARG A 1 95 ? 0.283 -5.134 2.708 1.00 86.25 95 ARG A N 1
ATOM 675 C CA . ARG A 1 95 ? -0.701 -6.091 2.199 1.00 86.25 95 ARG A CA 1
ATOM 676 C C . ARG A 1 95 ? -1.055 -5.749 0.757 1.00 86.25 95 ARG A C 1
ATOM 678 O O . ARG A 1 95 ? -1.524 -4.650 0.472 1.00 86.25 95 ARG A O 1
ATOM 685 N N . PHE A 1 96 ? -0.850 -6.704 -0.141 1.00 79.94 96 PHE A N 1
ATOM 686 C CA . PHE A 1 96 ? -1.101 -6.562 -1.573 1.00 79.94 96 PHE A CA 1
ATOM 687 C C . PHE A 1 96 ? -2.476 -7.121 -1.969 1.00 79.94 96 PHE A C 1
ATOM 689 O O . PHE A 1 96 ? -3.071 -7.913 -1.222 1.00 79.94 96 PHE A O 1
ATOM 696 N N . PRO A 1 97 ? -2.995 -6.743 -3.154 1.00 68.75 97 PRO A N 1
ATOM 697 C CA . PRO A 1 97 ? -4.160 -7.398 -3.742 1.00 68.75 97 PRO A CA 1
ATOM 698 C C . PRO A 1 97 ? -3.940 -8.920 -3.797 1.00 68.75 97 PRO A C 1
ATOM 700 O O . PRO A 1 97 ? -2.823 -9.365 -4.041 1.00 68.75 97 PRO A O 1
ATOM 703 N N . ALA A 1 98 ? -4.986 -9.712 -3.541 1.00 70.00 98 ALA A N 1
ATOM 704 C CA . ALA A 1 98 ? -4.941 -11.171 -3.312 1.00 70.00 98 ALA A CA 1
ATOM 705 C C . ALA A 1 98 ? -4.395 -11.636 -1.942 1.00 70.00 98 ALA A C 1
ATOM 707 O O . ALA A 1 98 ? -4.287 -12.832 -1.692 1.00 70.00 98 ALA A O 1
ATOM 708 N N . GLY A 1 99 ? -4.136 -10.712 -1.011 1.00 70.62 99 GLY A N 1
ATOM 709 C CA . GLY A 1 99 ? -3.933 -11.027 0.406 1.00 70.62 99 GLY A CA 1
ATOM 710 C C . GLY A 1 99 ? -2.514 -11.424 0.802 1.00 70.62 99 GLY A C 1
ATOM 711 O O . GLY A 1 99 ? -2.289 -11.732 1.972 1.00 70.62 99 GLY A O 1
ATOM 712 N N . ALA A 1 100 ? -1.566 -11.359 -0.131 1.00 72.44 100 ALA A N 1
ATOM 713 C CA . ALA A 1 100 ? -0.155 -11.546 0.166 1.00 72.44 100 ALA A CA 1
ATOM 714 C C . ALA A 1 100 ? 0.362 -10.423 1.080 1.00 72.44 100 ALA A C 1
ATOM 716 O O . ALA A 1 100 ? 0.123 -9.238 0.829 1.00 72.44 100 ALA A O 1
ATOM 717 N N . THR A 1 101 ? 1.082 -10.805 2.131 1.00 75.50 101 THR A N 1
ATOM 718 C CA . THR A 1 101 ? 1.736 -9.894 3.074 1.00 75.50 101 THR A CA 1
ATOM 719 C C . THR A 1 101 ? 3.245 -9.975 2.921 1.00 75.50 101 THR A C 1
ATOM 721 O O . THR A 1 101 ? 3.818 -11.057 2.791 1.00 75.50 101 THR A O 1
ATOM 724 N N . PHE A 1 102 ? 3.890 -8.817 2.934 1.00 74.38 102 PHE A N 1
ATOM 725 C CA . PHE A 1 102 ? 5.337 -8.699 2.858 1.00 74.38 102 PHE A CA 1
ATOM 726 C C . PHE A 1 102 ? 5.811 -7.712 3.907 1.00 74.38 102 PHE A C 1
ATOM 728 O O . PHE A 1 102 ? 5.180 -6.676 4.107 1.00 74.38 102 PHE A O 1
ATOM 735 N N . THR A 1 103 ? 6.946 -7.992 4.531 1.00 77.12 103 THR A N 1
ATOM 736 C CA . THR A 1 103 ? 7.621 -7.000 5.366 1.00 77.12 103 THR A CA 1
ATOM 737 C C . THR A 1 103 ? 8.573 -6.209 4.479 1.00 77.12 103 THR A C 1
ATOM 739 O O . THR A 1 103 ? 9.457 -6.803 3.852 1.00 77.12 103 THR A O 1
ATOM 742 N N . CYS A 1 104 ? 8.398 -4.886 4.392 1.00 69.81 104 CYS A N 1
ATOM 743 C CA . CYS A 1 104 ? 9.390 -4.041 3.736 1.00 69.81 104 CYS A CA 1
ATOM 744 C C . CYS A 1 104 ? 10.664 -4.031 4.588 1.00 69.81 104 CYS A C 1
ATOM 746 O O . CYS A 1 104 ? 10.638 -3.690 5.774 1.00 69.81 104 CYS A O 1
ATOM 748 N N . ALA A 1 105 ? 11.761 -4.489 3.985 1.00 67.56 105 ALA A N 1
ATOM 749 C CA . ALA A 1 105 ? 13.057 -4.610 4.645 1.00 67.56 105 ALA A CA 1
ATOM 750 C C . ALA A 1 105 ? 13.868 -3.308 4.570 1.00 67.56 105 ALA A C 1
ATOM 752 O O . ALA A 1 105 ? 14.754 -3.088 5.391 1.00 67.56 105 ALA A O 1
ATOM 753 N N . SER A 1 106 ? 13.555 -2.447 3.600 1.00 69.12 106 SER A N 1
ATOM 754 C CA . SER A 1 106 ? 14.247 -1.190 3.349 1.00 69.12 106 SER A CA 1
ATOM 755 C C . SER A 1 106 ? 13.281 -0.082 2.958 1.00 69.12 106 SER A C 1
ATOM 757 O O . SER A 1 106 ? 12.193 -0.316 2.429 1.00 69.12 106 SER A O 1
ATOM 759 N N . ASP A 1 107 ? 13.749 1.134 3.199 1.00 79.31 107 ASP A N 1
ATOM 760 C CA . ASP A 1 107 ? 13.090 2.387 2.865 1.00 79.31 107 ASP A CA 1
ATOM 761 C C . ASP A 1 107 ? 13.222 2.763 1.378 1.00 79.31 107 ASP A C 1
ATOM 763 O O . ASP A 1 107 ? 12.568 3.702 0.934 1.00 79.31 107 ASP A O 1
ATOM 767 N N . ASP A 1 108 ? 14.007 2.011 0.603 1.00 83.94 108 ASP A N 1
ATOM 768 C CA . ASP A 1 108 ? 14.298 2.275 -0.807 1.00 83.94 108 ASP A CA 1
ATOM 769 C C . ASP A 1 108 ? 13.884 1.106 -1.717 1.00 83.94 108 ASP A C 1
ATOM 771 O O . ASP A 1 108 ? 13.830 -0.055 -1.287 1.00 83.94 108 ASP A O 1
ATOM 775 N N . TYR A 1 109 ? 13.609 1.425 -2.988 1.00 85.75 109 TYR A N 1
ATOM 776 C CA . TYR A 1 109 ? 13.419 0.440 -4.055 1.00 85.75 109 TYR A CA 1
ATOM 777 C C . TYR A 1 109 ? 14.761 0.023 -4.654 1.00 85.75 109 TYR A C 1
ATOM 779 O O . TYR A 1 109 ? 15.678 0.829 -4.795 1.00 85.75 109 TYR A O 1
ATOM 787 N N . ASN A 1 110 ? 14.844 -1.239 -5.057 1.00 85.38 110 ASN A N 1
ATOM 788 C CA . ASN A 1 110 ? 15.996 -1.801 -5.743 1.00 85.38 110 ASN A CA 1
ATOM 789 C C . ASN A 1 110 ? 15.734 -1.875 -7.250 1.00 85.38 110 ASN A C 1
ATOM 791 O O . ASN A 1 110 ? 14.586 -1.877 -7.696 1.00 85.38 110 ASN A O 1
ATOM 795 N N . TYR A 1 111 ? 16.805 -1.978 -8.031 1.00 84.94 111 TYR A N 1
ATOM 796 C CA . TYR A 1 111 ? 16.754 -2.133 -9.481 1.00 84.94 111 TYR A CA 1
ATOM 797 C C . TYR A 1 111 ? 17.674 -3.277 -9.912 1.00 84.94 111 TYR A C 1
ATOM 799 O O . TYR A 1 111 ? 18.816 -3.357 -9.464 1.00 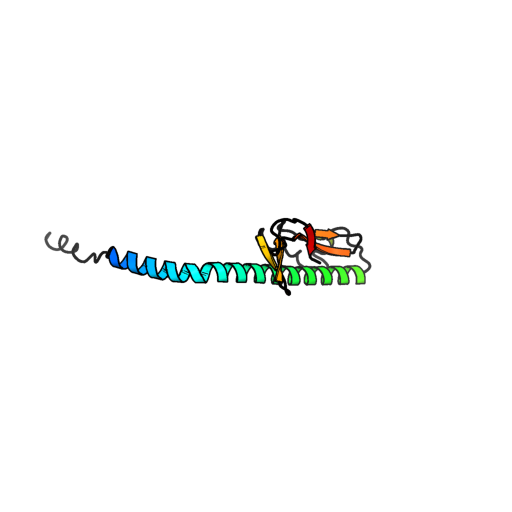84.94 111 TYR A O 1
ATOM 807 N N . ASP A 1 112 ? 17.162 -4.170 -10.758 1.00 84.12 112 ASP A N 1
ATOM 808 C CA . ASP A 1 112 ? 17.927 -5.251 -11.381 1.00 84.12 112 ASP A CA 1
ATOM 809 C C . ASP A 1 112 ? 18.199 -4.893 -12.843 1.00 84.12 112 ASP A C 1
ATOM 811 O O . ASP A 1 112 ? 17.297 -4.930 -13.684 1.00 84.12 112 ASP A O 1
ATOM 815 N N . SER A 1 113 ? 19.457 -4.568 -13.140 1.00 80.75 113 SER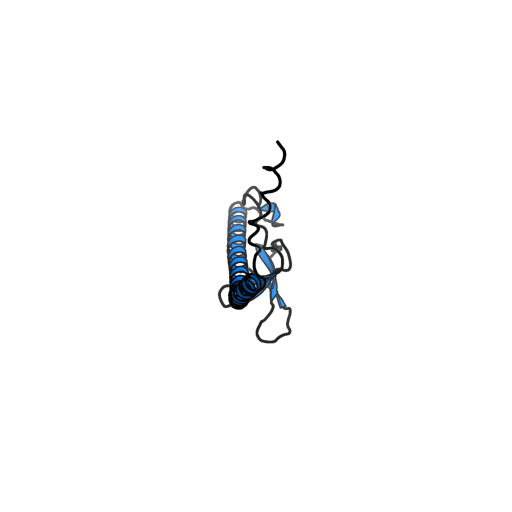 A N 1
ATOM 816 C CA . S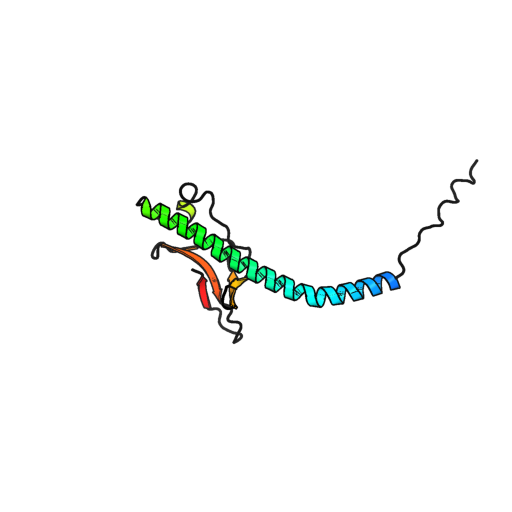ER A 1 113 ? 19.915 -4.181 -14.476 1.00 80.75 113 SER A CA 1
ATOM 817 C C . SER A 1 113 ? 19.871 -5.320 -15.495 1.00 80.75 113 SER A C 1
ATOM 819 O O . SER A 1 113 ? 19.806 -5.051 -16.691 1.00 80.75 113 SER A O 1
ATOM 821 N N . ASN A 1 114 ? 19.842 -6.585 -15.059 1.00 80.38 114 ASN A N 1
ATOM 822 C CA . ASN A 1 114 ? 19.757 -7.725 -15.976 1.00 80.38 114 ASN A CA 1
ATOM 823 C C . ASN A 1 114 ? 18.337 -7.917 -16.505 1.00 80.38 114 ASN A C 1
ATOM 825 O O . ASN A 1 114 ? 18.144 -8.289 -17.660 1.00 80.38 114 ASN A O 1
ATOM 829 N N . THR A 1 115 ? 17.334 -7.684 -15.651 1.00 78.12 115 THR A N 1
ATOM 830 C CA . THR A 1 115 ? 15.921 -7.788 -16.039 1.00 78.12 115 THR A CA 1
ATOM 831 C C . THR A 1 115 ? 15.287 -6.443 -16.381 1.00 78.12 115 THR A C 1
ATOM 833 O O . THR A 1 115 ? 14.149 -6.435 -16.845 1.00 78.12 115 THR A O 1
ATOM 836 N N . ASN A 1 116 ? 16.017 -5.334 -16.200 1.00 81.38 116 ASN A N 1
ATOM 837 C CA . ASN A 1 116 ? 15.550 -3.956 -16.361 1.00 81.38 116 ASN A CA 1
ATOM 838 C C . ASN A 1 116 ? 14.240 -3.705 -15.596 1.00 81.38 116 ASN A C 1
ATOM 840 O O . ASN A 1 116 ? 13.250 -3.232 -16.153 1.00 81.38 116 ASN A O 1
ATOM 844 N N . ARG A 1 117 ? 14.203 -4.109 -14.319 1.00 82.06 117 ARG A N 1
ATOM 845 C CA . ARG A 1 117 ? 13.012 -3.990 -13.465 1.00 82.06 117 ARG A CA 1
ATOM 846 C C . ARG A 1 117 ? 13.358 -3.447 -12.095 1.00 82.06 117 ARG A C 1
ATOM 848 O O . ARG A 1 117 ? 14.337 -3.867 -11.476 1.00 82.06 117 ARG A O 1
ATOM 855 N N . ALA A 1 118 ? 12.495 -2.571 -11.596 1.00 86.00 118 ALA A N 1
ATOM 856 C CA . ALA A 1 118 ? 12.518 -2.171 -10.202 1.00 86.00 118 ALA A CA 1
ATOM 85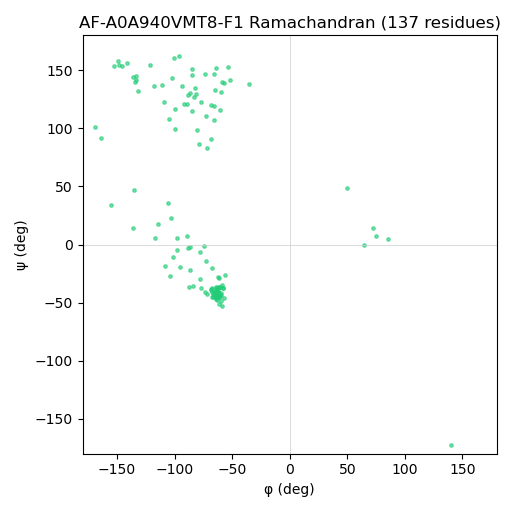7 C C . ALA A 1 118 ? 11.726 -3.152 -9.336 1.00 86.00 118 ALA A C 1
ATOM 859 O O . ALA A 1 118 ? 10.785 -3.804 -9.791 1.00 86.00 118 ALA A O 1
ATOM 860 N N . TYR A 1 119 ? 12.130 -3.282 -8.079 1.00 81.56 119 TYR A N 1
ATOM 861 C CA . TYR A 1 119 ? 11.462 -4.143 -7.119 1.00 81.56 119 TYR A CA 1
ATOM 862 C C . TYR A 1 119 ? 11.644 -3.638 -5.695 1.00 81.56 119 TYR A C 1
ATOM 864 O O . TYR A 1 119 ? 12.642 -3.004 -5.349 1.00 81.56 119 TYR A O 1
ATOM 872 N N . LEU A 1 120 ? 10.696 -3.976 -4.826 1.00 81.25 120 LEU A N 1
ATOM 873 C CA . LEU A 1 120 ? 10.908 -3.834 -3.391 1.00 81.25 120 LEU A CA 1
ATOM 874 C C . LEU A 1 120 ? 11.656 -5.063 -2.868 1.00 81.25 120 LEU A C 1
ATOM 876 O O . LEU A 1 120 ? 11.222 -6.198 -3.087 1.00 81.25 120 LEU A O 1
ATOM 880 N N . GLY A 1 121 ? 12.765 -4.833 -2.159 1.00 70.88 121 GLY A N 1
ATOM 881 C CA . GLY A 1 121 ? 13.414 -5.873 -1.366 1.00 70.88 121 GLY A CA 1
ATOM 882 C C . GLY A 1 121 ? 12.483 -6.273 -0.227 1.00 70.88 121 GLY A C 1
ATOM 883 O O . GLY A 1 121 ? 12.255 -5.493 0.698 1.00 70.88 121 GLY A O 1
ATOM 884 N N . ALA A 1 122 ? 11.890 -7.458 -0.325 1.00 64.00 122 ALA A N 1
ATOM 885 C CA . ALA A 1 122 ? 10.862 -7.880 0.603 1.00 64.00 122 ALA A CA 1
ATOM 886 C C . ALA A 1 122 ? 11.107 -9.302 1.100 1.00 64.00 122 ALA A C 1
ATOM 888 O O . ALA A 1 122 ? 11.541 -10.197 0.374 1.00 64.00 122 ALA A O 1
ATOM 889 N N . THR A 1 123 ? 10.760 -9.519 2.356 1.00 60.22 123 THR A N 1
ATOM 890 C CA . THR A 1 123 ? 10.689 -10.856 2.929 1.00 60.22 123 THR A CA 1
ATOM 891 C C . THR A 1 123 ? 9.224 -11.268 2.914 1.00 60.22 123 THR A C 1
ATOM 893 O O . THR A 1 123 ? 8.393 -10.611 3.547 1.00 60.22 123 THR A O 1
ATOM 896 N N . LYS A 1 124 ? 8.876 -12.327 2.170 1.00 53.09 124 LYS A N 1
ATOM 897 C CA . LYS A 1 124 ? 7.535 -12.919 2.245 1.00 53.09 124 LYS A CA 1
ATOM 898 C C . LYS A 1 124 ? 7.354 -13.510 3.637 1.00 53.09 124 LYS A C 1
ATOM 900 O O . LYS A 1 124 ? 8.083 -14.421 4.017 1.00 53.09 124 LYS A O 1
ATOM 905 N N . THR A 1 125 ? 6.369 -13.016 4.373 1.00 50.78 125 THR A N 1
ATOM 906 C CA . THR A 1 125 ? 5.845 -13.666 5.574 1.00 50.78 125 THR A CA 1
ATOM 907 C C . THR A 1 125 ? 4.577 -14.397 5.159 1.00 50.78 125 THR A C 1
ATOM 909 O O . THR A 1 125 ? 3.522 -13.795 4.968 1.00 50.78 125 THR A O 1
ATOM 912 N N . ASN A 1 126 ? 4.698 -15.707 4.930 1.00 47.47 126 ASN A N 1
ATOM 913 C CA . ASN A 1 126 ? 3.550 -16.542 4.602 1.00 47.47 126 ASN A CA 1
ATOM 914 C C . ASN A 1 126 ? 2.718 -16.722 5.880 1.00 47.47 126 ASN A C 1
ATOM 916 O O . ASN A 1 126 ? 3.171 -17.348 6.836 1.00 47.47 126 ASN A O 1
ATOM 920 N N . THR A 1 127 ? 1.526 -16.131 5.927 1.00 49.69 127 THR A N 1
ATOM 921 C CA . THR A 1 127 ? 0.650 -16.132 7.113 1.00 49.69 127 THR A CA 1
ATOM 922 C C . THR A 1 127 ? -0.039 -17.478 7.368 1.00 49.69 127 THR A C 1
ATOM 924 O O . THR A 1 127 ? -0.750 -17.599 8.361 1.00 49.69 127 THR A O 1
ATOM 927 N N . ALA A 1 128 ? 0.185 -18.491 6.520 1.00 45.94 128 ALA A N 1
ATOM 928 C CA . ALA A 1 128 ? -0.417 -19.817 6.662 1.00 45.94 128 ALA A CA 1
ATOM 929 C C . ALA A 1 128 ? 0.332 -20.761 7.627 1.00 45.94 128 ALA A C 1
ATOM 931 O O . ALA A 1 128 ? -0.335 -21.487 8.351 1.00 45.94 128 ALA A O 1
ATOM 932 N N . ASP A 1 129 ? 1.672 -20.724 7.708 1.00 35.06 129 ASP A N 1
ATOM 933 C CA . ASP A 1 129 ? 2.433 -21.849 8.303 1.00 35.06 129 ASP A CA 1
ATOM 934 C C . ASP A 1 129 ? 3.573 -21.464 9.268 1.00 35.06 129 ASP A C 1
ATOM 936 O O . ASP A 1 129 ? 4.411 -22.292 9.611 1.00 35.06 129 ASP A O 1
ATOM 940 N N . GLY A 1 130 ? 3.648 -20.217 9.741 1.00 39.31 130 GLY A N 1
ATOM 941 C CA . GLY A 1 130 ? 4.508 -19.869 10.884 1.00 39.31 130 GLY A CA 1
ATOM 942 C C . GLY A 1 130 ? 6.034 -20.013 10.724 1.00 39.31 130 GLY A C 1
ATOM 943 O O . GLY A 1 130 ? 6.736 -19.677 11.673 1.00 39.31 130 GLY A O 1
ATOM 944 N N . LEU A 1 131 ? 6.593 -20.447 9.586 1.00 45.84 131 LEU A N 1
ATOM 945 C CA . LEU A 1 131 ? 8.048 -20.458 9.369 1.00 45.84 131 LEU A CA 1
ATOM 946 C C . LEU A 1 131 ? 8.436 -20.620 7.883 1.00 45.84 131 LEU A C 1
ATOM 948 O O . LEU A 1 131 ? 8.618 -21.734 7.409 1.00 45.84 131 LEU A O 1
ATOM 952 N N . ALA A 1 132 ? 8.608 -19.509 7.154 1.00 37.44 132 ALA A N 1
ATOM 953 C CA . ALA A 1 132 ? 9.487 -19.421 5.975 1.00 37.44 132 ALA A CA 1
ATOM 954 C C . ALA A 1 132 ? 9.663 -17.954 5.543 1.00 37.44 132 ALA A C 1
ATOM 956 O O . ALA A 1 132 ? 8.797 -17.374 4.887 1.00 37.44 132 ALA A O 1
ATOM 957 N N . THR A 1 133 ? 10.797 -17.350 5.895 1.00 41.62 133 THR A N 1
ATOM 958 C CA . THR A 1 133 ? 11.295 -16.093 5.321 1.00 41.62 133 THR A CA 1
ATOM 959 C C . THR A 1 133 ? 11.781 -16.363 3.894 1.00 41.62 133 THR A C 1
ATOM 961 O O . THR A 1 133 ? 12.963 -16.593 3.651 1.00 41.62 133 THR A O 1
ATOM 964 N N . LEU A 1 134 ? 10.868 -16.372 2.922 1.00 42.75 134 LEU A N 1
ATOM 965 C CA . LEU A 1 134 ? 11.255 -16.380 1.510 1.00 42.75 134 LEU A CA 1
ATOM 966 C C . LEU A 1 134 ? 11.596 -14.939 1.110 1.00 42.75 134 LEU A C 1
ATOM 968 O O . LEU A 1 134 ? 10.704 -14.128 0.857 1.00 42.75 134 LEU A O 1
ATOM 972 N N . THR A 1 135 ? 12.885 -14.600 1.091 1.00 49.31 135 THR A N 1
ATOM 973 C CA . THR A 1 135 ? 13.370 -13.346 0.497 1.00 49.31 135 THR A CA 1
ATOM 974 C C . THR A 1 135 ? 13.000 -13.349 -0.985 1.00 49.31 135 THR A C 1
ATOM 976 O O . THR A 1 135 ? 13.439 -14.217 -1.737 1.00 49.31 135 THR A O 1
ATOM 979 N N . GLY A 1 136 ? 12.146 -12.421 -1.408 1.00 50.75 136 GLY A N 1
ATOM 980 C CA . GLY A 1 136 ? 11.632 -12.363 -2.772 1.00 50.75 136 GLY A CA 1
ATOM 981 C C . GLY A 1 136 ? 11.418 -10.928 -3.235 1.00 50.75 136 GLY A C 1
ATOM 982 O O . GLY A 1 136 ? 11.184 -10.025 -2.440 1.00 50.75 136 GLY A O 1
ATOM 983 N N . ALA A 1 137 ? 11.491 -10.711 -4.543 1.00 51.78 137 ALA A N 1
ATOM 984 C CA . ALA A 1 137 ? 11.197 -9.415 -5.141 1.00 51.78 137 ALA A CA 1
ATOM 985 C C . ALA A 1 137 ? 9.678 -9.238 -5.306 1.00 51.78 137 ALA A C 1
ATOM 987 O O . ALA A 1 137 ? 9.017 -10.106 -5.884 1.00 51.78 137 ALA A O 1
ATOM 988 N N . VAL A 1 138 ? 9.131 -8.115 -4.833 1.00 57.38 138 VAL A N 1
ATOM 989 C CA . VAL A 1 138 ? 7.819 -7.631 -5.296 1.00 57.38 138 VAL A CA 1
ATOM 990 C C . VAL A 1 138 ? 8.073 -6.821 -6.561 1.00 57.38 138 VAL A C 1
ATOM 992 O O . VAL A 1 138 ? 8.780 -5.815 -6.489 1.00 57.38 138 VAL A O 1
ATOM 995 N N . LYS A 1 139 ? 7.554 -7.301 -7.695 1.00 55.97 139 LYS A N 1
ATOM 996 C CA . LYS A 1 139 ? 7.734 -6.713 -9.028 1.00 55.97 139 LYS A CA 1
ATOM 997 C C . LYS A 1 139 ? 6.412 -6.272 -9.643 1.00 55.97 139 LYS A C 1
ATOM 999 O O . LYS A 1 139 ? 5.358 -6.726 -9.143 1.00 55.97 139 LYS A O 1
#

Nearest PDB structures (foldseek):
  3vto-assembly2_P  TM=2.019E-01  e=4.038E+00  Muvirus mu
  3vto-assembly2_Q  TM=2.286E-01  e=5.549E+00  Muvirus mu
  2d4y-assembly1_A  TM=2.611E-01  e=7.155E+00  Salmonella enterica subsp. enterica serovar Typhimurium

Mean predicted aligned error: 10.73 Å

Secondary structure (DSSP, 8-state):
--SSSSS------PPPHHHHHHHHHHHHHHHHHH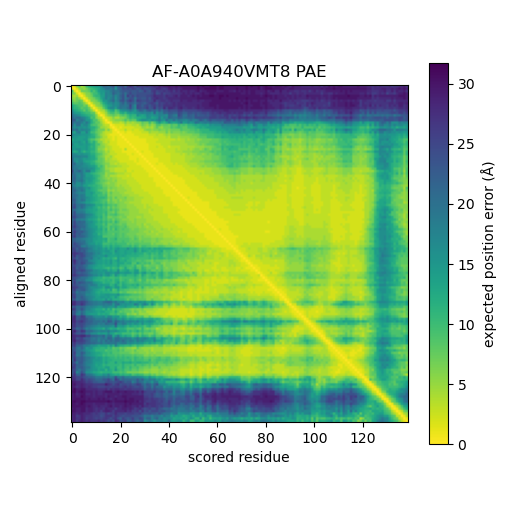HHHHHHHHHHHHHHHHHHHHHHHHHHHHHHHHTTPPPSSGGGGTTTT-SSPPPPPPSEEEE-TTS-EEEEEEEEEEEETTTTEEEEEEEEE-TTTS--EEEEEE-

Radius of gyration: 26.59 Å; Cα contacts (8 Å, |Δi|>4): 174; chains: 1; bounding box: 39×70×78 Å

Foldseek 3Di:
DPPPPVPPPPDPPDDDPVNVVVVVVVVVVVCVVVVVVVVVVVQAVLQVLQVVLQVLLVQLLVVCVVVVHQDPWSVVSPPPSPVDRDWRPPFDWHAHPVGWIWTQPDRHWGADSVVRGIWGQTFGDDPPPRDDRPGDTDD

Sequence (139 aa):
MLNKLLKKAKNQKGFTLIELVVVAAILGILAAVAVPKYIASQETARGAKIMGDLRTIDSGLAMAAANGVTITQLSDLAPTYLGTIPKAPASGTARFPAGATFTCASDDYNYDSNTNRAYLGATKTNTADGLATLTGAVK